Protein AF-T0R5F9-F1 (afdb_monomer_lite)

InterPro domains:
  IPR003877 SPRY domain [PF00622] (56-163)
  IPR013320 Concanavalin A-like lectin/glucanase domain superfamily [SSF49899] (39-164)
  IPR043136 B30.2/SPRY domain superfamily [G3DSA:2.60.120.920] (10-168)

Foldseek 3Di:
DDWPWDKDADDDDDDDDDDDDDDDDDDDDPDPPPPPPPPPQLWKFKDWDPDFAQKKKKKWFLQFQKWKEKDFPVQDDGGDGPPARAGWTDGRPPQWTDHPVDIWGFDHDGGMWIWMWGADPVQRWIFIAIPNHGGTDTDGPHDPPGGMIIMMMGRDNPTIMTMGGDDPPPDD

Secondary structure (DSSP, 8-state):
-----EE-------------------------------------EEEE-SS--SEEEEEEETTS-EEEEEEEGGG--TT--SS--SSEEEETTTTEEEESS-EEE-PPP-SEEEEEEEEETTTTEEEEEETTEE-SPPBPS---SS-EEEEEEE-SSS---EEEEPPP----

Radius of gyration: 21.07 Å; chains: 1; bounding box: 33×53×76 Å

Sequence (172 aa):
MVDYVVELVLAASDKAYTTTMVKPHKKKAPLLLKKRSRTHSQRWSSVLSTTPSPFFSVRVLAHHHVDIGFTTRAKFEPNKGHELHPGFFFGCERGYSYSEHEKKPFPKQRGKLVVTASFNHAAREISFEVNGQMLISPFCLVPTDAPLYPIVRLGEREASVEMTGGHWCEDV

Structure (mmCIF, N/CA/C/O backbone):
data_AF-T0R5F9-F1
#
_entry.id   AF-T0R5F9-F1
#
loop_
_atom_site.group_PDB
_atom_site.id
_atom_site.type_symbol
_atom_site.label_atom_id
_atom_site.label_alt_id
_atom_site.label_comp_id
_atom_site.label_asym_id
_atom_site.label_entity_id
_atom_site.label_seq_id
_atom_site.pdbx_PDB_ins_code
_atom_site.Cartn_x
_atom_site.Cartn_y
_atom_site.Cartn_z
_atom_site.occupancy
_atom_site.B_iso_or_equiv
_atom_site.auth_seq_id
_atom_site.auth_comp_id
_atom_site.auth_asym_id
_atom_site.auth_atom_id
_atom_site.pdbx_PDB_model_num
ATOM 1 N N . MET A 1 1 ? -16.973 -5.605 -14.743 1.00 29.64 1 MET A N 1
ATOM 2 C CA . MET A 1 1 ? -16.629 -5.048 -13.420 1.00 29.64 1 MET A CA 1
ATOM 3 C C . MET A 1 1 ? -16.710 -6.205 -12.440 1.00 29.64 1 MET A C 1
ATOM 5 O O . MET A 1 1 ? -17.803 -6.707 -12.224 1.00 29.64 1 MET A O 1
ATOM 9 N N . VAL A 1 2 ? -15.570 -6.743 -12.008 1.00 26.09 2 VAL A N 1
ATOM 10 C CA . VAL A 1 2 ? -15.528 -7.840 -11.032 1.00 26.09 2 VAL A CA 1
ATOM 11 C C . VAL A 1 2 ? -14.734 -7.317 -9.848 1.00 26.09 2 VAL A C 1
ATOM 13 O O . VAL A 1 2 ? -13.511 -7.241 -9.910 1.00 26.09 2 VAL A O 1
ATOM 16 N N . ASP A 1 3 ? -15.442 -6.897 -8.806 1.00 28.06 3 ASP A N 1
ATOM 17 C CA . ASP A 1 3 ? -14.828 -6.523 -7.540 1.00 28.06 3 ASP A CA 1
ATOM 18 C C . ASP A 1 3 ? -14.348 -7.803 -6.856 1.00 28.06 3 ASP A C 1
ATOM 20 O O . ASP A 1 3 ? -15.142 -8.605 -6.361 1.00 28.06 3 ASP A O 1
ATOM 24 N N . TYR A 1 4 ? -13.038 -8.036 -6.850 1.00 32.66 4 TYR A N 1
ATOM 25 C CA . TYR A 1 4 ? -12.461 -9.075 -6.006 1.00 32.66 4 TYR A CA 1
ATOM 26 C C . TYR A 1 4 ? -12.341 -8.522 -4.589 1.00 32.66 4 TYR A C 1
ATOM 28 O O . TYR A 1 4 ? -11.331 -7.923 -4.228 1.00 32.66 4 TYR A O 1
ATOM 36 N N . VAL A 1 5 ? -13.382 -8.723 -3.783 1.00 32.38 5 VAL A N 1
ATOM 37 C CA . VAL A 1 5 ? -13.302 -8.527 -2.334 1.00 32.38 5 VAL A CA 1
ATOM 38 C C . VAL A 1 5 ? -12.511 -9.701 -1.766 1.00 32.38 5 VAL A C 1
ATOM 40 O O . VAL A 1 5 ? -13.027 -10.808 -1.621 1.00 32.38 5 VAL A O 1
ATOM 43 N N . VAL A 1 6 ? -11.229 -9.481 -1.480 1.00 38.50 6 VAL A N 1
ATOM 44 C CA . VAL A 1 6 ? -10.433 -10.447 -0.717 1.00 38.50 6 VAL A CA 1
ATOM 45 C C . VAL A 1 6 ? -10.618 -10.126 0.761 1.00 38.50 6 VAL A C 1
ATOM 47 O O . VAL A 1 6 ? -9.938 -9.254 1.300 1.00 38.50 6 VAL A O 1
ATOM 50 N N . GLU A 1 7 ? -11.556 -10.816 1.410 1.00 35.00 7 GLU A N 1
ATOM 51 C CA . GLU A 1 7 ? -11.688 -10.789 2.866 1.00 35.00 7 GLU A CA 1
ATOM 52 C C . GLU A 1 7 ? -10.645 -11.736 3.471 1.00 35.00 7 GLU A C 1
ATOM 54 O O . GLU A 1 7 ? -10.682 -12.955 3.285 1.00 35.00 7 GLU A O 1
ATOM 59 N N . LEU A 1 8 ? -9.666 -11.164 4.167 1.00 44.53 8 LEU A N 1
ATOM 60 C CA . LEU A 1 8 ? -8.604 -11.913 4.824 1.00 44.53 8 LEU A CA 1
ATOM 61 C C . LEU A 1 8 ? -8.892 -12.042 6.313 1.00 44.53 8 LEU A C 1
ATOM 63 O O . LEU A 1 8 ? -8.675 -11.111 7.082 1.00 44.53 8 LEU A O 1
ATOM 67 N N . VAL A 1 9 ? -9.355 -13.229 6.706 1.00 38.06 9 VAL A N 1
ATOM 68 C CA . VAL A 1 9 ? -9.567 -13.617 8.103 1.00 38.06 9 VAL A CA 1
ATOM 69 C C . VAL A 1 9 ? -8.530 -14.670 8.484 1.00 38.06 9 VAL A C 1
ATOM 71 O O . VAL A 1 9 ? -8.460 -15.742 7.881 1.00 38.06 9 VAL A O 1
ATOM 74 N N . LEU A 1 10 ? -7.714 -14.392 9.503 1.00 40.12 10 LEU A N 1
ATOM 75 C CA . LEU A 1 10 ? -6.784 -15.381 10.049 1.00 40.12 10 LEU A CA 1
ATOM 76 C C . LEU A 1 10 ? -7.548 -16.428 10.874 1.00 40.12 10 LEU A C 1
ATOM 78 O O . LEU A 1 10 ? -7.937 -16.176 12.012 1.00 40.12 10 LEU A O 1
ATOM 82 N N . ALA A 1 11 ? -7.720 -17.636 10.330 1.00 31.42 11 ALA A N 1
ATOM 83 C CA . ALA A 1 11 ? -8.222 -18.785 11.083 1.00 31.42 11 ALA A CA 1
ATOM 84 C C . ALA A 1 11 ? -7.069 -19.531 11.783 1.00 31.42 11 ALA A C 1
ATOM 86 O O . ALA A 1 11 ? -6.104 -19.967 11.153 1.00 31.42 11 ALA A O 1
ATOM 87 N N . ALA A 1 12 ? -7.168 -19.702 13.104 1.00 34.22 12 ALA A N 1
ATOM 88 C CA . ALA A 1 12 ? -6.216 -20.486 13.885 1.00 34.22 12 ALA A CA 1
ATOM 89 C C . ALA A 1 12 ? -6.365 -21.991 13.586 1.00 34.22 12 ALA A C 1
ATOM 91 O O . ALA A 1 12 ? -7.401 -22.591 13.861 1.00 34.22 12 ALA A O 1
ATOM 92 N N . SER A 1 13 ? -5.308 -22.616 13.062 1.00 31.89 13 SER A N 1
ATOM 93 C CA . SER A 1 13 ? -5.198 -24.074 12.969 1.00 31.89 13 SER A CA 1
ATOM 94 C C . SER A 1 13 ? -4.750 -24.649 14.317 1.00 31.89 13 SER A C 1
ATOM 96 O O . SER A 1 13 ? -3.555 -24.667 14.606 1.00 31.89 13 SER A O 1
ATOM 98 N N . ASP A 1 14 ? -5.694 -25.146 15.118 1.00 36.97 14 ASP A N 1
ATOM 99 C CA . ASP A 1 14 ? -5.433 -25.958 16.314 1.00 36.97 14 ASP A CA 1
ATOM 100 C C . ASP A 1 14 ? -6.043 -27.357 16.122 1.00 36.97 14 ASP A C 1
ATOM 102 O O . ASP A 1 14 ? -7.236 -27.567 16.338 1.00 36.97 14 ASP A O 1
ATOM 106 N N . LYS A 1 15 ? -5.225 -28.337 15.715 1.00 35.41 15 LYS A N 1
ATOM 107 C CA . LYS A 1 15 ? -5.521 -29.767 15.906 1.00 35.41 15 LYS A CA 1
ATOM 108 C C . LYS A 1 15 ? -4.242 -30.572 16.133 1.00 35.41 15 LYS A C 1
ATOM 110 O O . LYS A 1 15 ? -3.511 -30.847 15.189 1.00 35.41 15 LYS A O 1
ATOM 115 N N . ALA A 1 16 ? -4.055 -31.034 17.369 1.00 26.98 16 ALA A N 1
ATOM 116 C CA . ALA A 1 16 ? -3.582 -32.386 17.669 1.00 26.98 16 ALA A CA 1
ATOM 117 C C . ALA A 1 16 ? -3.993 -32.783 19.104 1.00 26.98 16 ALA A C 1
ATOM 119 O O . ALA A 1 16 ? -3.619 -32.138 20.080 1.00 26.98 16 ALA A O 1
ATOM 120 N N . TYR A 1 17 ? -4.795 -33.848 19.181 1.00 26.59 17 TYR A N 1
ATOM 121 C CA . TYR A 1 17 ? -5.192 -34.633 20.360 1.00 26.59 17 TYR A CA 1
ATOM 122 C C . TYR A 1 17 ? -3.937 -35.238 21.057 1.00 26.59 17 TYR A C 1
ATOM 124 O O . TYR A 1 17 ? -2.897 -35.354 20.420 1.00 26.59 17 TYR A O 1
ATOM 132 N N . THR A 1 18 ? -3.886 -35.670 22.329 1.00 23.92 18 THR A N 1
ATOM 133 C CA . THR A 1 18 ? -4.673 -36.739 22.984 1.00 23.92 18 THR A CA 1
ATOM 134 C C . THR A 1 18 ? -4.367 -36.792 24.499 1.00 23.92 18 THR A C 1
ATOM 136 O O . THR A 1 18 ? -3.264 -36.478 24.939 1.00 23.92 18 THR A O 1
ATOM 139 N N . THR A 1 19 ? -5.363 -37.231 25.272 1.00 35.53 19 THR A N 1
ATOM 140 C CA . THR A 1 19 ? -5.438 -37.464 26.728 1.00 35.53 19 THR A CA 1
ATOM 141 C C . THR A 1 19 ? -4.584 -38.629 27.258 1.00 35.53 19 THR A C 1
ATOM 143 O O . THR A 1 19 ? -4.579 -39.705 26.667 1.00 35.53 19 THR A O 1
ATOM 146 N N . THR A 1 20 ? -4.026 -38.501 28.473 1.00 24.75 20 THR A N 1
ATOM 147 C CA . THR A 1 20 ? -4.086 -39.580 29.492 1.00 24.75 20 THR A CA 1
ATOM 148 C C . THR A 1 20 ? -3.978 -39.021 30.918 1.00 24.75 20 THR A C 1
ATOM 150 O O . THR A 1 20 ? -3.127 -38.187 31.214 1.00 24.75 20 THR A O 1
ATOM 153 N N . MET A 1 21 ? -4.887 -39.460 31.795 1.00 30.98 21 MET A N 1
ATOM 154 C CA . MET A 1 21 ? -4.989 -39.080 33.210 1.00 30.98 21 MET A CA 1
ATOM 155 C C . MET A 1 21 ? -4.128 -39.973 34.109 1.00 30.98 21 MET A C 1
ATOM 157 O O . MET A 1 21 ? -4.181 -41.183 33.928 1.00 30.98 21 MET A O 1
ATOM 161 N N . VAL A 1 22 ? -3.510 -39.416 35.165 1.00 26.58 22 VAL A N 1
ATOM 162 C CA . VAL A 1 22 ? -3.302 -40.103 36.463 1.00 26.58 22 VAL A CA 1
ATOM 163 C C . VAL A 1 22 ? -3.314 -39.076 37.618 1.00 26.58 22 VAL A C 1
ATOM 165 O O . VAL A 1 22 ? -2.624 -38.060 37.574 1.00 26.58 22 VAL A O 1
ATOM 168 N N . LYS A 1 23 ? -4.092 -39.349 38.670 1.00 30.44 23 LYS A N 1
ATOM 169 C CA . LYS A 1 23 ? -4.021 -38.784 40.043 1.00 30.44 23 LYS A CA 1
ATOM 170 C C . LYS A 1 23 ? -3.787 -39.974 41.007 1.00 30.44 23 LYS A C 1
ATOM 172 O O . LYS A 1 23 ? -4.092 -41.084 40.573 1.00 30.44 23 LYS A O 1
ATOM 177 N N . PRO A 1 24 ? -3.435 -39.820 42.308 1.00 44.94 24 PRO A N 1
ATOM 178 C CA . PRO A 1 24 ? -3.026 -38.640 43.095 1.00 44.94 24 PRO A CA 1
ATOM 179 C C . PRO A 1 24 ? -1.802 -38.897 44.040 1.00 44.94 24 PRO A C 1
ATOM 181 O O . PRO A 1 24 ? -1.224 -39.973 44.054 1.00 44.94 24 PRO A O 1
ATOM 184 N N . HIS A 1 25 ? -1.520 -37.907 44.910 1.00 27.36 25 HIS A N 1
ATOM 185 C CA . HIS A 1 25 ? -0.924 -37.963 46.269 1.00 27.36 25 HIS A CA 1
ATOM 186 C C . HIS A 1 25 ? 0.520 -37.465 46.550 1.00 27.36 25 HIS A C 1
ATOM 188 O O . HIS A 1 25 ? 1.512 -38.063 46.170 1.00 27.36 25 HIS A O 1
ATOM 194 N N . LYS A 1 26 ? 0.543 -36.468 47.462 1.00 31.17 26 LYS A N 1
ATOM 195 C CA . LYS A 1 26 ? 1.496 -36.177 48.563 1.00 31.17 26 LYS A CA 1
ATOM 196 C C . LYS A 1 26 ? 2.814 -35.415 48.274 1.00 31.17 26 LYS A C 1
ATOM 198 O O . LYS A 1 26 ? 3.792 -35.958 47.800 1.00 31.17 26 LYS A O 1
ATOM 203 N N . LYS A 1 27 ? 2.812 -34.182 48.814 1.00 32.44 27 LYS A N 1
ATOM 204 C CA . LYS A 1 27 ? 3.869 -33.425 49.532 1.00 32.44 27 LYS A CA 1
ATOM 205 C C . LYS A 1 27 ? 5.185 -33.033 48.812 1.00 32.44 27 LYS A C 1
ATOM 207 O O . LYS A 1 27 ? 6.081 -33.836 48.634 1.00 32.44 27 LYS A O 1
ATOM 212 N N . LYS A 1 28 ? 5.314 -31.700 48.677 1.00 35.97 28 LYS A N 1
ATOM 213 C CA . LYS A 1 28 ? 6.505 -30.823 48.799 1.00 35.97 28 LYS A CA 1
ATOM 214 C C . LYS A 1 28 ? 7.687 -31.007 47.828 1.00 35.97 28 LYS A C 1
ATOM 216 O O . LYS A 1 28 ? 8.629 -31.728 48.118 1.00 35.97 28 LYS A O 1
ATOM 221 N N . ALA A 1 29 ? 7.715 -30.135 46.820 1.00 30.33 29 ALA A N 1
ATOM 222 C CA . ALA A 1 29 ? 8.857 -29.285 46.452 1.00 30.33 29 ALA A CA 1
ATOM 223 C C . ALA A 1 29 ? 8.310 -28.126 45.590 1.00 30.33 29 ALA A C 1
ATOM 225 O O . ALA A 1 29 ? 7.520 -28.410 44.686 1.00 30.33 29 ALA A O 1
ATOM 226 N N . PRO A 1 30 ? 8.658 -26.840 45.802 1.00 29.78 30 PRO A N 1
ATOM 227 C CA . PRO A 1 30 ? 8.443 -25.852 44.757 1.00 29.78 30 PRO A CA 1
ATOM 228 C C . PRO A 1 30 ? 9.498 -26.120 43.680 1.00 29.78 30 PRO A C 1
ATOM 230 O O . PRO A 1 30 ? 10.604 -25.587 43.708 1.00 29.78 30 PRO A O 1
ATOM 233 N N . LEU A 1 31 ? 9.162 -27.014 42.749 1.00 28.98 31 LEU A N 1
ATOM 234 C CA . LEU A 1 31 ? 9.832 -27.088 41.460 1.00 28.98 31 LEU A CA 1
ATOM 235 C C . LEU A 1 31 ? 9.761 -25.691 40.855 1.00 28.98 31 LEU A C 1
ATOM 237 O O . LEU A 1 31 ? 8.668 -25.130 40.745 1.00 28.98 31 LEU A O 1
ATOM 241 N N .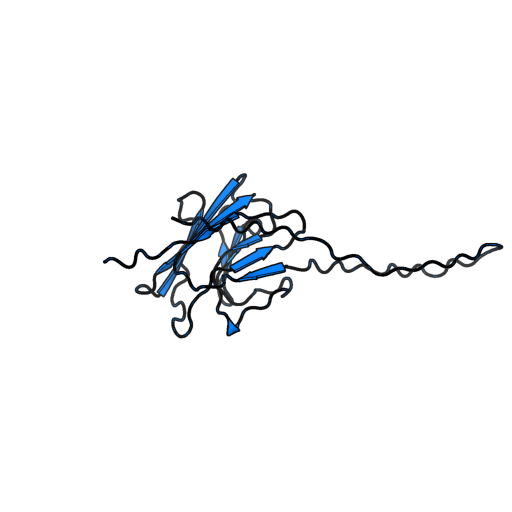 LEU A 1 32 ? 10.927 -25.137 40.506 1.00 31.20 32 LEU A N 1
ATOM 242 C CA . LEU A 1 32 ? 11.044 -23.931 39.702 1.00 31.20 32 LEU A CA 1
ATOM 243 C C . LEU A 1 32 ? 10.027 -24.021 38.565 1.00 31.20 32 LEU A C 1
ATOM 245 O O . LEU A 1 32 ? 10.227 -24.756 37.593 1.00 31.20 32 LEU A O 1
ATOM 249 N N . LEU A 1 33 ? 8.940 -23.257 38.676 1.00 30.86 33 LEU A N 1
ATOM 250 C CA . LEU A 1 33 ? 8.081 -22.996 37.544 1.00 30.86 33 LEU A CA 1
ATOM 251 C C . LEU A 1 33 ? 8.900 -22.080 36.645 1.00 30.86 33 LEU A C 1
ATOM 253 O O . LEU A 1 33 ? 8.851 -20.854 36.741 1.00 30.86 33 LEU A O 1
ATOM 257 N N . LYS A 1 34 ? 9.708 -22.706 35.791 1.00 31.50 34 LYS A N 1
ATOM 258 C CA . LYS A 1 34 ? 10.247 -22.089 34.595 1.00 31.50 34 LYS A CA 1
ATOM 259 C C . LYS A 1 34 ? 9.003 -21.627 33.849 1.00 31.50 34 LYS A C 1
ATOM 261 O O . LYS A 1 34 ? 8.339 -22.432 33.196 1.00 31.50 34 LYS A O 1
ATOM 266 N N . LYS A 1 35 ? 8.624 -20.355 34.031 1.00 32.62 35 LYS A N 1
ATOM 267 C CA . LYS A 1 35 ? 7.705 -19.671 33.130 1.00 32.62 35 LYS A CA 1
ATOM 268 C C . LYS A 1 35 ? 8.334 -19.895 31.767 1.00 32.62 35 LYS A C 1
ATOM 270 O O . LYS A 1 35 ? 9.316 -19.246 31.422 1.00 32.62 35 LYS A O 1
ATOM 275 N N . ARG A 1 36 ? 7.822 -20.872 31.017 1.00 35.69 36 ARG A N 1
ATOM 276 C CA . ARG A 1 36 ? 7.947 -20.833 29.574 1.00 35.69 36 ARG A CA 1
ATOM 277 C C . ARG A 1 36 ? 7.295 -19.509 29.242 1.00 35.69 36 ARG A C 1
ATOM 279 O O . ARG A 1 36 ? 6.075 -19.382 29.344 1.00 35.69 36 ARG A O 1
ATOM 286 N N . SER A 1 37 ? 8.116 -18.504 28.953 1.00 35.25 37 SER A N 1
ATOM 287 C CA . SER A 1 37 ? 7.660 -17.431 28.106 1.00 35.25 37 SER A CA 1
ATOM 288 C C . SER A 1 37 ? 7.112 -18.161 26.890 1.00 35.25 37 SER A C 1
ATOM 290 O O . SER A 1 37 ? 7.842 -18.741 26.088 1.00 35.25 37 SER A O 1
ATOM 292 N N . ARG A 1 38 ? 5.784 -18.233 26.790 1.00 39.34 38 ARG A N 1
ATOM 293 C CA . ARG A 1 38 ? 5.178 -18.244 25.475 1.00 39.34 38 ARG A CA 1
ATOM 294 C C . ARG A 1 38 ? 5.593 -16.898 24.919 1.00 39.34 38 ARG A C 1
ATOM 296 O O . ARG A 1 38 ? 4.904 -15.903 25.115 1.00 39.34 38 ARG A O 1
ATOM 303 N N . THR A 1 39 ? 6.777 -16.852 24.318 1.00 40.16 39 THR A N 1
ATOM 304 C CA . THR A 1 39 ? 7.062 -15.901 23.269 1.00 40.16 39 THR A CA 1
ATOM 305 C C . THR A 1 39 ? 6.013 -16.217 22.214 1.00 40.16 39 THR A C 1
ATOM 307 O O . THR A 1 39 ? 6.214 -17.017 21.308 1.00 40.16 39 THR A O 1
ATOM 310 N N . HIS A 1 40 ? 4.820 -15.647 22.390 1.00 44.41 40 HIS A N 1
ATOM 311 C CA . HIS A 1 40 ? 3.996 -15.278 21.265 1.00 44.41 40 HIS A CA 1
ATOM 312 C C . HIS A 1 40 ? 4.890 -14.317 20.491 1.00 44.41 40 HIS A C 1
ATOM 314 O O . HIS A 1 40 ? 4.860 -13.113 20.726 1.00 44.41 40 HIS A O 1
ATOM 320 N N . SER A 1 41 ? 5.778 -14.854 19.647 1.00 50.41 41 SER A N 1
ATOM 321 C CA . SER A 1 41 ? 6.258 -14.064 18.535 1.00 50.41 41 SER A CA 1
ATOM 322 C C . SER A 1 41 ? 4.975 -13.616 17.860 1.00 50.41 41 SER A C 1
ATOM 324 O O . SER A 1 41 ? 4.133 -14.444 17.505 1.00 50.41 41 SER A O 1
ATOM 326 N N . GLN A 1 42 ? 4.732 -12.310 17.867 1.00 55.56 42 GLN A N 1
ATOM 327 C CA . GLN A 1 42 ? 3.638 -11.718 17.121 1.00 55.56 42 GLN A CA 1
ATOM 328 C C . GLN A 1 42 ? 3.923 -12.106 15.664 1.00 55.56 42 GLN A C 1
ATOM 330 O O . GLN A 1 42 ? 4.822 -11.584 15.005 1.00 55.56 42 GLN A O 1
ATOM 335 N N . ARG A 1 43 ? 3.278 -13.189 15.224 1.00 74.81 43 ARG A N 1
ATOM 336 C CA . ARG A 1 43 ? 3.497 -13.766 13.906 1.00 74.81 43 ARG A CA 1
ATOM 337 C C . ARG A 1 43 ? 2.735 -12.888 12.941 1.00 74.81 43 ARG A C 1
ATOM 339 O O . ARG A 1 43 ? 1.511 -12.945 12.893 1.00 74.81 43 ARG A O 1
ATOM 346 N N . TRP A 1 44 ? 3.479 -12.069 12.215 1.00 87.25 44 TRP A N 1
ATOM 347 C CA . TRP A 1 44 ? 2.946 -11.379 11.059 1.00 87.25 44 TRP A CA 1
ATOM 348 C C . TRP A 1 44 ? 2.492 -12.408 10.034 1.00 87.25 44 TRP A C 1
ATOM 350 O O . TRP A 1 44 ? 3.186 -13.397 9.804 1.00 87.25 44 TRP A O 1
ATOM 360 N N . SER A 1 45 ? 1.344 -12.153 9.426 1.00 88.88 45 SER A N 1
ATOM 361 C CA . SER A 1 45 ? 0.845 -12.893 8.271 1.00 88.88 45 SER A CA 1
ATOM 362 C C . SER A 1 45 ? 0.756 -11.928 7.103 1.00 88.88 45 SER A C 1
ATOM 364 O O . SER A 1 45 ? 0.193 -10.847 7.243 1.00 88.88 45 SER A O 1
ATOM 366 N N . SER A 1 46 ? 1.342 -12.282 5.968 1.00 91.56 46 SER A N 1
ATOM 367 C CA . SER A 1 46 ? 1.432 -11.401 4.805 1.00 91.56 46 SER A CA 1
ATOM 368 C C . SER A 1 46 ? 0.750 -12.038 3.607 1.00 91.56 46 SER A C 1
ATOM 370 O O . SER A 1 46 ? 0.911 -13.235 3.365 1.00 91.56 46 SER A O 1
ATOM 372 N N . VAL A 1 47 ? 0.024 -11.234 2.837 1.00 91.44 47 VAL A N 1
ATOM 373 C CA . VAL A 1 47 ? -0.620 -11.662 1.595 1.00 91.44 47 VAL A CA 1
ATOM 374 C C . VAL A 1 47 ? -0.170 -10.788 0.450 1.00 91.44 47 VAL A C 1
ATOM 376 O O . VAL A 1 47 ? -0.227 -9.565 0.533 1.00 91.44 47 VAL A O 1
ATOM 379 N N . LEU A 1 48 ? 0.261 -11.451 -0.616 1.00 93.94 48 LEU A N 1
ATOM 380 C CA . LEU A 1 48 ? 0.660 -10.846 -1.872 1.00 93.94 48 LEU A CA 1
ATOM 381 C C . LEU A 1 48 ? -0.473 -10.998 -2.888 1.00 93.94 48 LEU A C 1
ATOM 383 O O . LEU A 1 48 ? -1.063 -12.074 -2.997 1.00 93.94 48 LEU A O 1
ATOM 387 N N . SER A 1 49 ? -0.732 -9.953 -3.667 1.00 92.69 49 SER A N 1
ATOM 388 C CA . SER A 1 49 ? -1.593 -10.056 -4.845 1.00 92.69 49 SER A CA 1
ATOM 389 C C . SER A 1 49 ? -1.056 -11.096 -5.836 1.00 92.69 49 SER A C 1
ATOM 391 O O . SER A 1 49 ? 0.155 -11.284 -5.992 1.00 92.69 49 SER A O 1
ATOM 393 N N . THR A 1 50 ? -1.962 -11.759 -6.552 1.00 89.62 50 THR A N 1
ATOM 394 C CA . THR A 1 50 ? -1.614 -12.703 -7.622 1.00 89.62 50 THR A CA 1
ATOM 395 C C . THR A 1 50 ? -1.076 -11.992 -8.864 1.00 89.62 50 THR A C 1
ATOM 397 O O . THR A 1 50 ? -0.224 -12.552 -9.560 1.00 89.62 50 THR A O 1
ATOM 400 N N . THR A 1 51 ? -1.516 -10.755 -9.107 1.00 89.88 51 THR A N 1
ATOM 401 C CA . THR A 1 51 ? -1.123 -9.908 -10.239 1.00 89.88 51 THR A CA 1
ATOM 402 C C . THR A 1 51 ? -0.409 -8.636 -9.770 1.00 89.88 51 THR A C 1
ATOM 404 O O . THR A 1 51 ? -0.715 -8.115 -8.688 1.00 89.88 51 THR A O 1
ATOM 407 N N . PRO A 1 52 ? 0.561 -8.127 -10.553 1.00 93.38 52 PRO A N 1
ATOM 408 C CA . PRO A 1 52 ? 1.145 -6.823 -10.288 1.00 93.38 52 PRO A CA 1
ATOM 409 C C . PRO A 1 52 ? 0.102 -5.731 -10.534 1.00 93.38 52 PRO A C 1
ATOM 411 O O . PRO A 1 52 ? -0.771 -5.876 -11.389 1.00 93.38 52 PRO A O 1
ATOM 414 N N . SER A 1 53 ? 0.203 -4.634 -9.792 1.00 92.88 53 SER A N 1
ATOM 415 C CA . SER A 1 53 ? -0.659 -3.470 -9.989 1.00 92.88 53 SER A CA 1
ATOM 416 C C . SER A 1 53 ? 0.096 -2.200 -9.612 1.00 92.88 53 SER A C 1
ATOM 418 O O . SER A 1 53 ? 0.783 -2.208 -8.590 1.00 92.88 53 SER A O 1
ATOM 420 N N . PRO A 1 54 ? -0.025 -1.109 -10.384 1.00 93.56 54 PRO A N 1
ATOM 421 C CA . PRO A 1 54 ? 0.539 0.178 -10.003 1.00 93.56 54 PRO A CA 1
ATOM 422 C C . PRO A 1 54 ? -0.306 0.898 -8.953 1.00 93.56 54 PRO A C 1
ATOM 424 O O . PRO A 1 54 ? 0.196 1.822 -8.333 1.00 93.56 54 PRO A O 1
ATOM 427 N N . PHE A 1 55 ? -1.566 0.518 -8.729 1.00 94.56 55 PHE A N 1
ATOM 428 C CA . PHE A 1 55 ? -2.383 1.135 -7.686 1.00 94.56 55 PHE A CA 1
ATOM 429 C C . PHE A 1 55 ? -3.367 0.156 -7.054 1.00 94.56 55 PHE A C 1
ATOM 431 O O . PHE A 1 55 ? -3.842 -0.795 -7.684 1.00 94.56 55 PHE A O 1
ATOM 438 N N . PHE A 1 56 ? -3.664 0.381 -5.781 1.00 95.88 56 PHE A N 1
ATOM 439 C CA . PHE A 1 56 ? -4.693 -0.344 -5.048 1.00 95.88 56 PHE A CA 1
ATOM 440 C C . PHE A 1 56 ? -5.102 0.442 -3.804 1.00 95.88 56 PHE A C 1
ATOM 442 O O . PHE A 1 56 ? -4.347 1.284 -3.308 1.00 95.88 56 PHE A O 1
ATOM 449 N N . SER A 1 57 ? -6.285 0.135 -3.282 1.00 96.50 57 SER A N 1
ATOM 450 C CA . SER A 1 57 ? -6.792 0.738 -2.054 1.00 96.50 57 SER A CA 1
ATOM 451 C C . SER A 1 57 ? -7.132 -0.328 -1.024 1.00 96.50 57 SER A C 1
ATOM 453 O O . SER A 1 57 ? -7.650 -1.395 -1.358 1.00 96.50 57 SER A O 1
ATOM 455 N N . VAL A 1 58 ? -6.867 -0.024 0.243 1.00 96.69 58 VAL A N 1
ATOM 456 C CA . VAL A 1 58 ? -7.155 -0.902 1.377 1.00 96.69 58 VAL A CA 1
ATOM 457 C C . VAL A 1 58 ? -7.992 -0.157 2.404 1.00 96.69 58 VAL A C 1
ATOM 459 O O . VAL A 1 58 ? -7.618 0.928 2.855 1.00 96.69 58 VAL A O 1
ATOM 462 N N . ARG A 1 59 ? -9.114 -0.754 2.804 1.00 97.00 59 ARG A N 1
ATOM 463 C CA . ARG A 1 59 ? -9.924 -0.291 3.933 1.00 97.00 59 ARG A CA 1
ATOM 464 C C . ARG A 1 59 ? -9.489 -1.012 5.201 1.00 97.00 59 ARG A C 1
ATOM 466 O O . ARG A 1 59 ? -9.377 -2.236 5.210 1.00 97.00 59 ARG A O 1
ATOM 473 N N . VAL A 1 60 ? -9.241 -0.251 6.263 1.00 95.75 60 VAL A N 1
ATOM 474 C CA . VAL A 1 60 ? -8.689 -0.755 7.532 1.00 95.75 60 VAL A CA 1
ATOM 475 C C . VAL A 1 60 ? -9.062 0.169 8.696 1.00 95.75 60 VAL A C 1
ATOM 477 O O . VAL A 1 60 ? -9.382 1.340 8.491 1.00 95.75 60 VAL A O 1
ATOM 480 N N . LEU A 1 61 ? -9.022 -0.324 9.936 1.00 95.56 61 LEU A N 1
ATOM 481 C CA . LEU A 1 61 ? -9.105 0.536 11.123 1.00 95.56 61 LEU A CA 1
ATOM 482 C C . LEU A 1 61 ? -7.710 1.015 11.533 1.00 95.56 61 LEU A C 1
ATOM 484 O O . LEU A 1 61 ? -6.776 0.229 11.628 1.00 95.56 61 LEU A O 1
ATOM 488 N N . ALA A 1 62 ? -7.579 2.305 11.842 1.00 94.00 62 ALA A N 1
ATOM 489 C CA . ALA A 1 62 ? -6.295 2.955 12.117 1.00 94.00 62 ALA A CA 1
ATOM 490 C C . ALA A 1 62 ? -5.502 2.356 13.290 1.00 94.00 62 ALA A C 1
ATOM 492 O O . ALA A 1 62 ? -4.284 2.490 13.338 1.00 94.00 62 ALA A O 1
ATOM 493 N N . HIS A 1 63 ? -6.189 1.731 14.250 1.00 92.00 63 HIS A N 1
ATOM 494 C CA . HIS A 1 63 ? -5.551 1.112 15.411 1.00 92.00 63 HIS A CA 1
ATOM 495 C C . HIS A 1 63 ? -5.010 -0.290 15.118 1.00 92.00 63 HIS A C 1
ATOM 497 O O . HIS A 1 63 ? -4.286 -0.824 15.953 1.00 92.00 63 HIS A O 1
ATOM 503 N N . HIS A 1 64 ? -5.358 -0.882 13.969 1.00 92.50 64 HIS A N 1
ATOM 504 C CA . HIS A 1 64 ? -4.894 -2.217 13.646 1.00 92.50 64 HIS A CA 1
ATOM 505 C C . HIS A 1 64 ? -3.411 -2.225 13.277 1.00 92.50 64 HIS A C 1
ATOM 507 O O . HIS A 1 64 ? -2.909 -1.347 12.564 1.00 92.50 64 HIS A O 1
ATOM 513 N N . HIS A 1 65 ? -2.710 -3.263 13.728 1.00 92.50 65 HIS A N 1
ATOM 514 C CA . HIS A 1 65 ? -1.319 -3.523 13.360 1.00 92.50 65 HIS A CA 1
ATOM 515 C C . HIS A 1 65 ? -1.243 -4.065 11.926 1.00 92.50 65 HIS A C 1
ATOM 517 O O . HIS A 1 65 ? -1.112 -5.268 11.710 1.00 92.50 65 HIS A O 1
ATOM 523 N N . VAL A 1 66 ? -1.345 -3.170 10.942 1.00 93.81 66 VAL A N 1
ATOM 524 C CA . VAL A 1 66 ? -1.340 -3.500 9.512 1.00 93.81 66 VAL A CA 1
ATOM 525 C C . VAL A 1 66 ? -0.295 -2.669 8.771 1.00 93.81 66 VAL A C 1
ATOM 527 O O . VAL A 1 66 ? -0.217 -1.454 8.966 1.00 93.81 66 VAL A O 1
ATOM 530 N N . ASP A 1 67 ? 0.472 -3.325 7.899 1.00 95.50 67 ASP A N 1
ATOM 531 C CA . ASP A 1 67 ? 1.339 -2.668 6.919 1.00 95.50 67 ASP A CA 1
ATOM 532 C C . ASP A 1 67 ? 0.772 -2.884 5.503 1.00 95.50 67 ASP A C 1
ATOM 534 O O . ASP A 1 67 ? 0.459 -4.014 5.121 1.00 95.50 67 ASP A O 1
ATOM 538 N N . ILE A 1 68 ? 0.653 -1.813 4.717 1.00 96.44 68 ILE A N 1
ATOM 539 C CA . ILE A 1 68 ? 0.065 -1.807 3.365 1.00 96.44 68 ILE A CA 1
ATOM 540 C C . ILE A 1 68 ? 1.101 -1.288 2.380 1.00 96.44 68 ILE A C 1
ATOM 542 O O . ILE A 1 68 ? 1.664 -0.222 2.613 1.00 96.44 68 ILE A O 1
ATOM 546 N N . GLY A 1 69 ? 1.333 -1.967 1.259 1.00 96.94 69 GLY A N 1
ATOM 547 C CA . GLY A 1 69 ? 2.127 -1.364 0.190 1.00 96.94 69 GLY A CA 1
ATOM 548 C C . GLY A 1 69 ? 2.580 -2.326 -0.892 1.00 96.94 69 GLY A C 1
ATOM 549 O O . GLY A 1 69 ? 1.797 -3.149 -1.357 1.00 96.94 69 GLY A O 1
ATOM 550 N N . PHE A 1 70 ? 3.832 -2.196 -1.320 1.00 97.19 70 PHE A N 1
ATOM 551 C CA . PHE A 1 70 ? 4.376 -2.922 -2.465 1.00 97.19 70 PHE A CA 1
ATOM 552 C C . PHE A 1 70 ? 5.617 -3.729 -2.099 1.00 97.19 70 PHE A C 1
ATOM 554 O O . PHE A 1 70 ? 6.477 -3.282 -1.337 1.00 97.19 70 PHE A O 1
ATOM 561 N N . THR A 1 71 ? 5.751 -4.900 -2.714 1.00 96.12 71 THR A N 1
ATOM 562 C CA . THR A 1 71 ? 6.999 -5.672 -2.737 1.00 96.12 71 THR A CA 1
ATOM 563 C C . THR A 1 71 ? 7.156 -6.388 -4.079 1.00 96.12 71 THR A C 1
ATOM 565 O O . THR A 1 71 ? 6.287 -6.303 -4.948 1.00 96.12 71 THR A O 1
ATOM 568 N N . THR A 1 72 ? 8.265 -7.097 -4.270 1.00 95.38 72 THR A N 1
ATOM 569 C CA . THR A 1 72 ? 8.469 -7.964 -5.434 1.00 95.38 72 THR A CA 1
ATOM 570 C C . THR A 1 72 ? 8.198 -9.415 -5.056 1.00 95.38 72 THR A C 1
ATOM 572 O O . THR A 1 72 ? 8.396 -9.824 -3.911 1.00 95.38 72 THR A O 1
ATOM 575 N N . ARG A 1 73 ? 7.800 -10.238 -6.032 1.00 92.81 73 ARG A N 1
ATOM 576 C CA . ARG A 1 73 ? 7.561 -11.672 -5.797 1.00 92.81 73 ARG A CA 1
ATOM 577 C C . ARG A 1 73 ? 8.794 -12.394 -5.239 1.00 92.81 73 ARG A C 1
ATOM 579 O O . ARG A 1 73 ? 8.648 -13.260 -4.387 1.00 92.81 73 ARG A O 1
ATOM 586 N N . ALA A 1 74 ? 9.992 -12.009 -5.680 1.00 92.94 74 ALA A N 1
ATOM 587 C CA . ALA A 1 74 ? 11.251 -12.595 -5.219 1.00 92.94 74 ALA A CA 1
ATOM 588 C C . ALA A 1 74 ? 11.580 -12.268 -3.751 1.00 92.94 74 ALA A C 1
ATOM 590 O O . ALA A 1 74 ? 12.302 -13.022 -3.108 1.00 92.94 74 ALA A O 1
ATOM 591 N N . LYS A 1 75 ? 11.062 -11.150 -3.224 1.00 91.62 75 LYS A N 1
ATOM 592 C CA . LYS A 1 75 ? 11.312 -10.682 -1.854 1.00 91.62 75 LYS A CA 1
ATOM 593 C C . LYS A 1 75 ? 10.156 -10.980 -0.888 1.00 91.62 75 LYS A C 1
ATOM 595 O O . LYS A 1 75 ? 10.220 -10.582 0.273 1.00 91.62 75 LYS A O 1
ATOM 600 N N . PHE A 1 76 ? 9.088 -11.628 -1.355 1.00 91.56 76 PHE A N 1
ATOM 601 C CA . PHE A 1 76 ? 7.912 -11.922 -0.540 1.00 91.56 76 PHE A CA 1
ATOM 602 C C . PHE A 1 76 ? 8.155 -13.089 0.423 1.00 91.56 76 PHE A C 1
ATOM 604 O O . PHE A 1 76 ? 8.490 -14.195 0.002 1.00 91.56 76 PHE A O 1
ATOM 611 N N . GLU A 1 77 ? 7.895 -12.858 1.711 1.00 87.38 77 GLU A N 1
ATOM 612 C CA . GLU A 1 77 ? 7.966 -13.871 2.762 1.00 87.38 77 GLU A CA 1
ATOM 613 C C . GLU A 1 77 ? 6.665 -13.851 3.597 1.00 87.38 77 GLU A C 1
ATOM 615 O O . GLU A 1 77 ? 6.442 -12.920 4.376 1.00 87.38 77 GLU A O 1
ATOM 620 N N . PRO A 1 78 ? 5.793 -14.876 3.506 1.00 80.44 78 PRO A N 1
ATOM 621 C CA . PRO A 1 78 ? 4.433 -14.819 4.056 1.00 80.44 78 PRO A CA 1
ATOM 622 C C . PRO A 1 78 ? 4.356 -14.669 5.583 1.00 80.44 78 PRO A C 1
ATOM 624 O O . PRO A 1 78 ? 3.324 -14.250 6.094 1.00 80.44 78 PRO A O 1
ATOM 627 N N . ASN A 1 79 ? 5.428 -14.977 6.323 1.00 80.75 79 ASN A N 1
ATOM 628 C CA . ASN A 1 79 ? 5.443 -14.945 7.792 1.00 80.75 79 ASN A CA 1
ATOM 629 C C . ASN A 1 79 ? 6.688 -14.258 8.379 1.00 80.75 79 ASN A C 1
ATOM 631 O O . ASN A 1 79 ? 7.110 -14.579 9.496 1.00 80.75 79 ASN A O 1
ATOM 635 N N . LYS A 1 80 ? 7.315 -13.339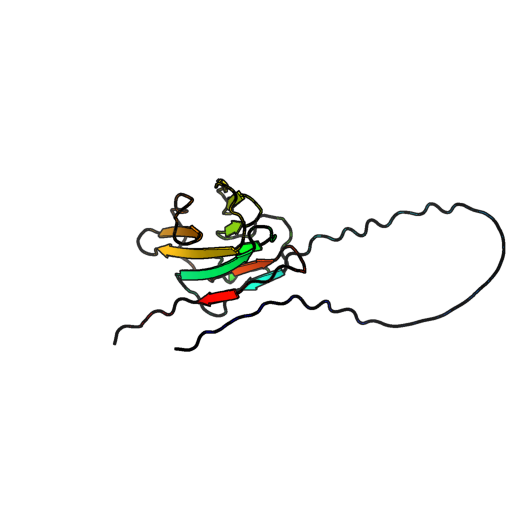 7.631 1.00 78.56 80 LYS A N 1
ATOM 636 C CA . LYS A 1 80 ? 8.473 -12.589 8.135 1.00 78.56 80 LYS A CA 1
ATOM 637 C C . LYS A 1 80 ? 8.063 -11.734 9.329 1.00 78.56 80 LYS A C 1
ATOM 639 O O . LYS A 1 80 ? 7.066 -11.018 9.250 1.00 78.56 80 LYS A O 1
ATOM 644 N N . GLY A 1 81 ? 8.830 -11.828 10.417 1.00 76.19 81 GLY A N 1
ATOM 645 C CA . GLY A 1 81 ? 8.537 -11.200 11.709 1.00 76.19 81 GLY A CA 1
ATOM 646 C C . GLY A 1 81 ? 8.588 -9.663 11.713 1.00 76.19 81 GLY A C 1
ATOM 647 O O . GLY A 1 81 ? 8.384 -9.000 10.702 1.00 76.19 81 GLY A O 1
ATOM 648 N N . HIS A 1 82 ? 8.863 -9.075 12.881 1.00 68.88 82 HIS A N 1
ATOM 649 C CA . HIS A 1 82 ? 8.833 -7.613 13.093 1.00 68.88 82 HIS A CA 1
ATOM 650 C C . HIS A 1 82 ? 9.896 -6.815 12.344 1.00 68.88 82 HIS A C 1
ATOM 652 O O . HIS A 1 82 ? 9.850 -5.583 12.367 1.00 68.88 82 HIS A O 1
ATOM 658 N N . GLU A 1 83 ? 10.858 -7.500 11.733 1.00 73.50 83 GLU A N 1
ATOM 659 C CA . GLU A 1 83 ? 11.868 -6.872 10.897 1.00 73.50 83 GLU A CA 1
ATOM 660 C C . GLU A 1 83 ? 11.207 -6.115 9.740 1.00 73.50 83 GLU A C 1
ATOM 662 O O . GLU A 1 83 ? 10.099 -6.446 9.299 1.00 73.50 83 GLU A O 1
ATOM 667 N N . LEU A 1 84 ? 11.885 -5.063 9.271 1.00 77.12 84 LEU A N 1
ATOM 668 C CA . LEU A 1 84 ? 11.433 -4.307 8.110 1.00 77.12 84 LEU A CA 1
ATOM 669 C C . LEU A 1 84 ? 11.356 -5.277 6.930 1.00 77.12 84 LEU A C 1
ATOM 671 O O . LEU A 1 84 ? 12.363 -5.836 6.497 1.00 77.12 84 LEU A O 1
ATOM 675 N N . HIS A 1 85 ? 10.137 -5.529 6.458 1.00 81.50 85 HIS A N 1
ATOM 676 C CA . HIS A 1 85 ? 9.944 -6.382 5.300 1.00 81.50 85 HIS A CA 1
ATOM 677 C C . HIS A 1 85 ? 10.480 -5.642 4.073 1.00 81.50 85 HIS A C 1
ATOM 679 O O . HIS A 1 85 ? 10.236 -4.439 3.950 1.00 81.50 85 HIS A O 1
ATOM 685 N N . PRO A 1 86 ? 11.191 -6.316 3.156 1.00 90.06 86 PRO A N 1
ATOM 686 C CA . PRO A 1 86 ? 11.628 -5.666 1.934 1.00 90.06 86 PRO A CA 1
ATOM 687 C C . PRO A 1 86 ? 10.422 -5.174 1.127 1.00 90.06 86 PRO A C 1
ATOM 689 O O . PRO A 1 86 ? 9.468 -5.928 0.898 1.00 90.06 86 PRO A O 1
ATOM 692 N N . GLY A 1 87 ? 10.463 -3.913 0.706 1.00 94.56 87 GLY A N 1
ATOM 693 C CA . GLY A 1 87 ? 9.365 -3.251 0.006 1.00 94.56 87 GLY A CA 1
ATOM 694 C C . GLY A 1 87 ? 9.160 -1.818 0.485 1.00 94.56 87 GLY A C 1
ATOM 695 O O . GLY A 1 87 ? 10.059 -1.219 1.074 1.00 94.56 87 GLY A O 1
ATOM 696 N N . PHE A 1 88 ? 7.969 -1.294 0.218 1.00 96.94 88 PHE A N 1
ATOM 697 C CA . PHE A 1 88 ? 7.539 0.056 0.570 1.00 96.94 88 PHE A CA 1
ATOM 698 C C . PHE A 1 88 ? 6.181 -0.050 1.242 1.00 96.94 88 PHE A C 1
ATOM 700 O O . PHE A 1 88 ? 5.263 -0.613 0.651 1.00 96.94 88 PHE A O 1
ATOM 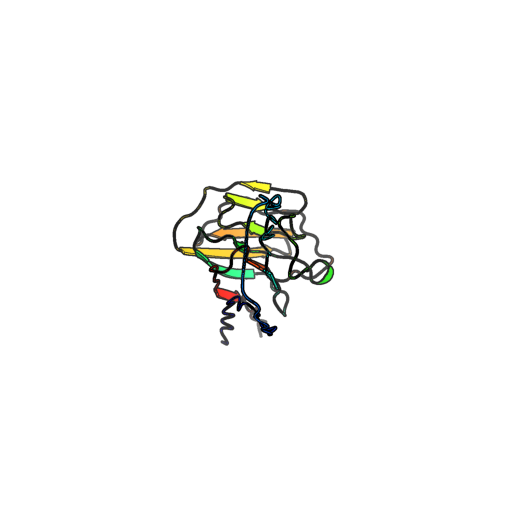707 N N . PHE A 1 89 ? 6.052 0.463 2.459 1.00 96.62 89 PHE A N 1
ATOM 708 C CA . PHE A 1 89 ? 4.904 0.194 3.314 1.00 96.62 89 PHE A CA 1
ATOM 709 C C . PHE A 1 89 ? 4.418 1.445 4.030 1.00 96.62 89 PHE A C 1
ATOM 711 O O . PHE A 1 89 ? 5.211 2.222 4.553 1.00 96.62 89 PHE A O 1
ATOM 718 N N . PHE A 1 90 ? 3.104 1.572 4.141 1.00 96.50 90 PHE A N 1
ATOM 719 C CA . PHE A 1 90 ? 2.403 2.431 5.078 1.00 96.50 90 PHE A CA 1
ATOM 720 C C . PHE A 1 90 ? 2.011 1.609 6.310 1.00 96.50 90 PHE A C 1
ATOM 722 O O . PHE A 1 90 ? 1.289 0.621 6.178 1.00 96.50 90 PHE A O 1
ATOM 729 N N . GLY A 1 91 ? 2.479 1.995 7.501 1.00 94.94 91 GLY A N 1
ATOM 730 C CA . GLY A 1 91 ? 2.138 1.311 8.753 1.00 94.94 91 GLY A CA 1
ATOM 731 C C . GLY A 1 91 ? 1.020 2.023 9.511 1.00 94.94 91 GLY A C 1
ATOM 732 O O . GLY A 1 91 ? 1.269 3.069 10.112 1.00 94.94 91 GLY A O 1
ATOM 733 N N . CYS A 1 92 ? -0.186 1.446 9.538 1.00 93.00 92 CYS A N 1
ATOM 734 C CA . CYS A 1 92 ? -1.401 2.096 10.052 1.00 93.00 92 CYS A CA 1
ATOM 735 C C . CYS A 1 92 ? -1.268 2.596 11.498 1.00 93.00 92 CYS A C 1
ATOM 737 O O . CYS A 1 92 ? -1.440 3.788 11.756 1.00 93.00 92 CYS A O 1
ATOM 739 N N . GLU A 1 93 ? -0.909 1.710 12.429 1.00 92.19 93 GLU A N 1
ATOM 740 C CA . GLU A 1 93 ? -0.721 2.070 13.842 1.00 92.19 93 GLU A CA 1
ATOM 741 C C . GLU A 1 93 ? 0.618 2.793 14.078 1.00 92.19 93 GLU A C 1
ATOM 743 O O . GLU A 1 93 ? 0.723 3.661 14.950 1.00 92.19 93 GLU A O 1
ATOM 748 N N . ARG A 1 94 ? 1.630 2.495 13.252 1.00 88.19 94 ARG A N 1
ATOM 749 C CA . ARG A 1 94 ? 3.028 2.904 13.460 1.00 88.19 94 ARG A CA 1
ATOM 750 C C . ARG A 1 94 ? 3.240 4.418 13.393 1.00 88.19 94 ARG A C 1
ATOM 752 O O . ARG A 1 94 ? 4.159 4.926 14.033 1.00 88.19 94 ARG A O 1
ATOM 759 N N . GLY A 1 95 ? 2.415 5.142 12.633 1.00 90.12 95 GLY A N 1
ATOM 760 C CA . GLY A 1 95 ? 2.589 6.585 12.416 1.00 90.12 95 GLY A CA 1
ATOM 761 C C . GLY A 1 95 ? 3.763 6.931 11.493 1.00 90.12 95 GLY A C 1
ATOM 762 O O . GLY A 1 95 ? 4.306 8.032 11.562 1.00 90.12 95 GLY A O 1
ATOM 763 N N . TYR A 1 96 ? 4.206 5.981 10.670 1.00 94.00 96 TYR A N 1
ATOM 764 C CA . TYR A 1 96 ? 5.199 6.216 9.629 1.00 94.00 96 TYR A CA 1
ATOM 765 C C . TYR A 1 96 ? 5.045 5.221 8.484 1.00 94.00 96 TYR A C 1
ATOM 767 O O . TYR A 1 96 ? 4.586 4.090 8.664 1.00 94.00 96 TYR A O 1
ATOM 775 N N . SER A 1 97 ? 5.478 5.653 7.306 1.00 95.69 97 SER A N 1
ATOM 776 C CA . SER A 1 97 ? 5.729 4.775 6.170 1.00 95.69 97 SER A CA 1
ATOM 777 C C . SER A 1 97 ? 7.207 4.432 6.116 1.00 95.69 97 SER A C 1
ATOM 779 O O . SER A 1 97 ? 8.039 5.177 6.636 1.00 95.69 97 SER A O 1
ATOM 781 N N . TYR A 1 98 ? 7.560 3.302 5.523 1.00 95.56 98 TYR A N 1
ATOM 782 C CA . TYR A 1 98 ? 8.936 2.842 5.493 1.00 95.56 98 TYR A CA 1
ATOM 783 C C . TYR A 1 98 ? 9.279 2.056 4.232 1.00 95.56 98 TYR A C 1
ATOM 785 O O . TYR A 1 98 ? 8.428 1.432 3.605 1.00 95.56 98 TYR A O 1
ATOM 793 N N . SER A 1 99 ? 10.566 2.059 3.920 1.00 94.06 99 SER A N 1
ATOM 794 C CA . SER A 1 99 ? 11.233 1.105 3.048 1.00 94.06 99 SER A CA 1
ATOM 795 C C . SER A 1 99 ? 12.400 0.463 3.804 1.00 94.06 99 SER A C 1
ATOM 797 O O . SER A 1 99 ? 12.577 0.678 5.007 1.00 94.06 99 SER A O 1
ATOM 799 N N . GLU A 1 100 ? 13.217 -0.324 3.110 1.00 87.75 100 GLU A N 1
ATOM 800 C CA . GLU A 1 100 ? 14.460 -0.872 3.666 1.00 87.75 100 GLU A CA 1
ATOM 801 C C . GLU A 1 100 ? 15.460 0.224 4.083 1.00 87.75 100 GLU A C 1
ATOM 803 O O . GLU A 1 100 ? 16.233 0.037 5.021 1.00 87.75 100 GLU A O 1
ATOM 808 N N . HIS A 1 101 ? 15.425 1.382 3.419 1.00 88.31 101 HIS A N 1
ATOM 809 C CA . HIS A 1 101 ? 16.436 2.435 3.572 1.00 88.31 101 HIS A CA 1
ATOM 810 C C . HIS A 1 101 ? 15.891 3.735 4.166 1.00 88.31 101 HIS A C 1
ATOM 812 O O . HIS A 1 101 ? 16.666 4.613 4.537 1.00 88.31 101 HIS A O 1
ATOM 818 N N . GLU A 1 102 ? 14.570 3.882 4.260 1.00 93.06 102 GLU A N 1
ATOM 819 C CA . GLU A 1 102 ? 13.944 5.154 4.604 1.00 93.06 102 GLU A CA 1
ATOM 820 C C . GLU A 1 102 ? 12.728 4.962 5.514 1.00 93.06 102 GLU A C 1
ATOM 822 O O . GLU A 1 102 ? 11.987 3.987 5.400 1.00 93.06 102 GLU A O 1
ATOM 827 N N . LYS A 1 103 ? 12.494 5.924 6.413 1.00 94.81 103 LYS A N 1
ATOM 828 C CA . LYS A 1 103 ? 11.264 6.037 7.207 1.00 94.81 103 LYS A CA 1
ATOM 829 C C . LYS A 1 103 ? 10.721 7.455 7.105 1.00 94.81 103 LYS A C 1
ATOM 831 O O . LYS A 1 103 ? 11.464 8.414 7.294 1.00 94.81 103 LYS A O 1
ATOM 836 N N . LYS A 1 104 ? 9.419 7.576 6.862 1.00 94.81 104 LYS A N 1
ATOM 837 C CA . LYS A 1 104 ? 8.702 8.841 6.677 1.00 94.81 104 LYS A CA 1
ATOM 838 C C . LYS A 1 104 ? 7.584 8.960 7.712 1.00 94.81 104 LYS A C 1
ATOM 840 O O . LYS A 1 104 ? 6.564 8.284 7.555 1.00 94.81 104 LYS A O 1
ATOM 845 N N . PRO A 1 105 ? 7.762 9.750 8.786 1.00 94.50 105 PRO A N 1
ATOM 846 C CA . PRO A 1 105 ? 6.731 9.921 9.803 1.00 94.50 105 PRO A CA 1
ATOM 847 C C . PRO A 1 105 ? 5.516 10.663 9.242 1.00 94.50 105 PRO A C 1
ATOM 849 O O . PRO A 1 105 ? 5.653 11.529 8.381 1.00 94.50 105 PRO A O 1
ATOM 852 N N . PHE A 1 106 ? 4.334 10.347 9.766 1.00 92.56 106 PHE A N 1
ATOM 853 C CA . PHE A 1 106 ? 3.090 11.048 9.458 1.00 92.56 106 PHE A CA 1
ATOM 854 C C . PHE A 1 106 ? 2.201 11.188 10.701 1.00 92.56 106 PHE A C 1
ATOM 856 O O . PHE A 1 106 ? 2.321 10.402 11.646 1.00 92.56 106 PHE A O 1
ATOM 863 N N . PRO A 1 107 ? 1.269 12.158 10.725 1.00 89.31 107 PRO A N 1
ATOM 864 C CA . PRO A 1 107 ? 0.309 12.282 11.817 1.00 89.31 107 PRO A CA 1
ATOM 865 C C . PRO A 1 107 ? -0.573 11.032 11.921 1.00 89.31 107 PRO A C 1
ATOM 867 O O . PRO A 1 107 ? -1.229 10.658 10.944 1.00 89.31 107 PRO A O 1
ATOM 870 N N . LYS A 1 108 ? -0.614 10.392 13.101 1.00 88.94 108 LYS A N 1
ATOM 871 C CA . LYS A 1 108 ? -1.451 9.203 13.326 1.00 88.94 108 LYS A CA 1
ATOM 872 C C . LYS A 1 108 ? -2.915 9.517 13.016 1.00 88.94 108 LYS A C 1
ATOM 874 O O . LYS A 1 108 ? -3.488 10.465 13.551 1.00 88.94 108 LYS A O 1
ATOM 879 N N . GLN A 1 109 ? -3.511 8.679 12.182 1.00 91.69 109 GLN A N 1
ATOM 880 C CA . GLN A 1 109 ? -4.914 8.780 11.804 1.00 91.69 109 GLN A CA 1
ATOM 881 C C . GLN A 1 109 ? -5.798 8.026 12.809 1.00 91.69 109 GLN A C 1
ATOM 883 O O . GLN A 1 109 ? -5.307 7.251 13.632 1.00 91.69 109 GLN A O 1
ATOM 888 N N . ARG A 1 110 ? -7.112 8.269 12.781 1.00 93.50 110 ARG A N 1
ATOM 889 C CA . ARG A 1 110 ? -8.088 7.619 13.672 1.00 93.50 110 ARG A CA 1
ATOM 890 C C . ARG A 1 110 ? -9.271 7.081 12.876 1.00 93.50 110 ARG A C 1
ATOM 892 O O . ARG A 1 110 ? -9.595 7.595 11.813 1.00 93.50 110 ARG A O 1
ATOM 899 N N . GLY A 1 111 ? -9.954 6.087 13.439 1.00 95.38 111 GLY A N 1
ATOM 900 C CA . GLY A 1 111 ? -11.170 5.528 12.850 1.00 95.38 111 GLY A CA 1
ATOM 901 C C . GLY A 1 111 ? -10.897 4.657 11.624 1.00 95.38 111 GLY A C 1
ATOM 90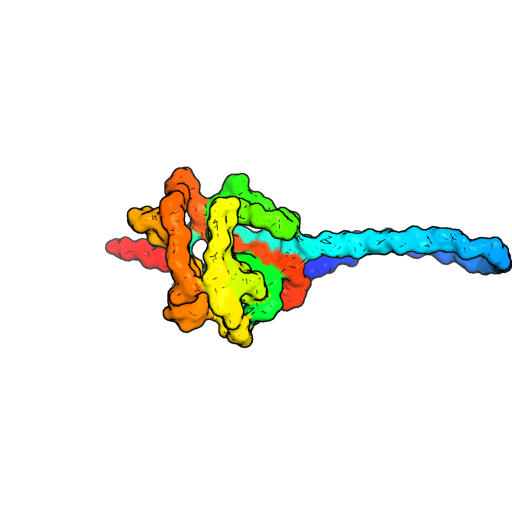2 O O . GLY A 1 111 ? -9.905 3.931 11.585 1.00 95.38 111 GLY A O 1
ATOM 903 N N . LYS A 1 112 ? -11.817 4.697 10.658 1.00 96.81 112 LYS A N 1
ATOM 904 C CA . LYS A 1 112 ? -11.709 3.967 9.391 1.00 96.81 112 LYS A CA 1
ATOM 905 C C . LYS A 1 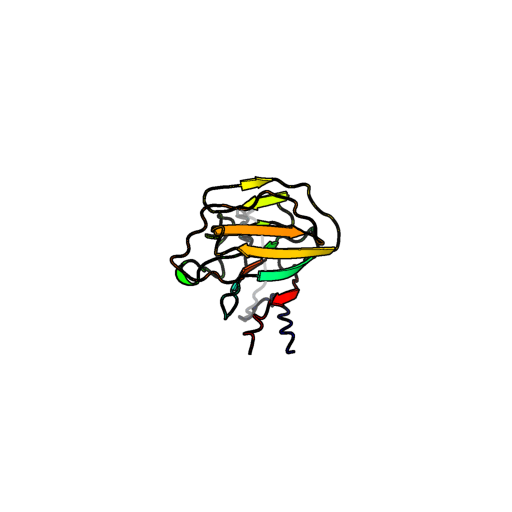112 ? -10.800 4.730 8.431 1.00 96.81 112 LYS A C 1
ATOM 907 O O . LYS A 1 112 ? -10.975 5.933 8.244 1.00 96.81 112 LYS A O 1
ATOM 912 N N . LEU A 1 113 ? -9.860 4.017 7.826 1.00 95.94 113 LEU A N 1
ATOM 913 C CA . LEU A 1 113 ? -8.937 4.530 6.826 1.00 95.94 113 LEU A CA 1
ATOM 914 C C . LEU A 1 113 ? -9.200 3.845 5.490 1.00 95.94 113 LEU A C 1
ATOM 916 O O . LEU A 1 113 ? -9.408 2.633 5.445 1.00 95.94 113 LEU A O 1
ATOM 920 N N . VAL A 1 114 ? -9.125 4.624 4.418 1.00 96.75 114 VAL A N 1
ATOM 921 C CA . VAL A 1 114 ? -8.910 4.141 3.056 1.00 96.75 114 VAL A CA 1
ATOM 922 C C . VAL A 1 114 ? -7.502 4.555 2.667 1.00 96.75 114 VAL A C 1
ATOM 924 O O . VAL A 1 114 ? -7.243 5.743 2.483 1.00 96.75 114 VAL A O 1
ATOM 927 N N . VAL A 1 115 ? -6.588 3.593 2.601 1.00 96.62 115 VAL A N 1
ATOM 928 C CA . VAL A 1 115 ? -5.203 3.828 2.189 1.00 96.62 115 VAL A CA 1
ATOM 929 C C . VAL A 1 115 ? -5.082 3.467 0.718 1.00 96.62 115 VAL A C 1
ATOM 931 O O . VAL A 1 115 ? -5.264 2.303 0.371 1.00 96.62 115 VAL A O 1
ATOM 934 N N . THR A 1 116 ? -4.773 4.439 -0.131 1.00 96.69 116 THR A N 1
ATOM 935 C CA . THR A 1 116 ? -4.465 4.216 -1.546 1.00 96.69 116 THR A CA 1
ATOM 936 C C . THR A 1 116 ? -2.960 4.267 -1.726 1.00 96.69 116 THR A C 1
ATOM 938 O O . THR A 1 116 ? -2.328 5.273 -1.410 1.00 96.69 116 THR A O 1
ATOM 941 N N . ALA A 1 117 ? -2.386 3.173 -2.211 1.00 97.06 117 ALA A N 1
ATOM 942 C CA . ALA A 1 117 ? -0.980 3.096 -2.564 1.00 97.06 117 ALA A CA 1
ATOM 943 C C . ALA A 1 117 ? -0.853 3.149 -4.086 1.00 97.06 117 ALA A C 1
ATOM 945 O O . ALA A 1 117 ? -1.524 2.388 -4.787 1.00 97.06 117 ALA A O 1
ATOM 946 N N . SER A 1 118 ? 0.022 4.023 -4.576 1.00 96.62 118 SER A N 1
ATOM 947 C CA . SER A 1 118 ? 0.210 4.272 -6.004 1.00 96.62 118 SER A CA 1
ATOM 948 C C . SER A 1 118 ? 1.687 4.232 -6.362 1.00 96.62 118 SER A C 1
ATOM 950 O O . SER A 1 118 ? 2.526 4.750 -5.630 1.00 96.62 118 SER A O 1
ATOM 952 N N . PHE A 1 119 ? 2.001 3.643 -7.507 1.00 96.56 119 PHE A N 1
ATOM 953 C CA . PHE A 1 119 ? 3.319 3.592 -8.108 1.00 96.56 119 PHE A CA 1
ATOM 954 C C . PHE A 1 119 ? 3.292 4.320 -9.452 1.00 96.56 119 PHE A C 1
ATOM 956 O O . PHE A 1 119 ? 2.687 3.861 -10.423 1.00 96.56 119 PHE A O 1
ATOM 963 N N . ASN A 1 120 ? 3.976 5.458 -9.515 1.00 95.06 120 ASN A N 1
ATOM 964 C CA . ASN A 1 120 ? 4.210 6.187 -10.750 1.00 95.06 120 ASN A CA 1
ATOM 965 C C . ASN A 1 120 ? 5.480 5.648 -11.417 1.00 95.06 120 ASN A C 1
ATOM 967 O O . ASN A 1 120 ? 6.596 5.951 -10.990 1.00 95.06 120 ASN A O 1
ATOM 971 N N . HIS A 1 121 ? 5.308 4.872 -12.489 1.00 93.06 121 HIS A N 1
ATOM 972 C CA . HIS A 1 121 ? 6.425 4.266 -13.214 1.00 93.06 121 HIS A CA 1
ATOM 973 C C . HIS A 1 121 ? 7.345 5.307 -13.874 1.00 93.06 121 HIS A C 1
ATOM 975 O O . HIS A 1 121 ? 8.561 5.131 -13.884 1.00 93.06 121 HIS A O 1
ATOM 981 N N . ALA A 1 122 ? 6.790 6.404 -14.402 1.00 94.00 122 ALA A N 1
ATOM 982 C CA . ALA A 1 122 ? 7.568 7.441 -15.081 1.00 94.00 122 ALA A CA 1
ATOM 983 C C . ALA A 1 122 ? 8.433 8.242 -14.096 1.00 94.00 122 ALA A C 1
ATOM 985 O O . ALA A 1 122 ? 9.612 8.473 -14.355 1.00 94.00 122 ALA A O 1
ATOM 986 N N . ALA A 1 123 ? 7.863 8.614 -12.946 1.00 95.06 123 ALA A N 1
ATOM 987 C CA . ALA A 1 123 ? 8.585 9.324 -11.889 1.00 95.06 123 ALA A CA 1
ATOM 988 C C . ALA A 1 123 ? 9.451 8.393 -11.021 1.00 95.06 123 ALA A C 1
ATOM 990 O O . ALA A 1 123 ? 10.336 8.859 -10.308 1.00 95.06 123 ALA A O 1
ATOM 991 N N . ARG A 1 124 ? 9.223 7.074 -11.098 1.00 96.56 124 ARG A N 1
ATOM 992 C CA . ARG A 1 124 ? 9.819 6.055 -10.219 1.00 96.56 124 ARG A CA 1
ATOM 993 C C . ARG A 1 124 ? 9.534 6.346 -8.747 1.00 96.56 124 ARG A C 1
ATOM 995 O O . ARG A 1 124 ? 10.439 6.350 -7.908 1.00 96.56 124 ARG A O 1
ATOM 1002 N N . GLU A 1 125 ? 8.257 6.578 -8.458 1.00 97.31 125 GLU A N 1
ATOM 1003 C CA . GLU A 1 125 ? 7.786 7.029 -7.151 1.00 97.31 125 GLU A CA 1
ATOM 1004 C C . GLU A 1 125 ? 6.651 6.170 -6.606 1.00 97.31 125 GLU A C 1
ATOM 1006 O O . GLU A 1 125 ? 5.717 5.845 -7.336 1.00 97.31 125 GLU A O 1
ATOM 1011 N N . ILE A 1 126 ? 6.702 5.852 -5.311 1.00 97.62 126 ILE A N 1
ATOM 1012 C CA . ILE A 1 126 ? 5.574 5.265 -4.576 1.00 97.62 126 ILE A CA 1
ATOM 1013 C C . ILE A 1 126 ? 5.006 6.294 -3.610 1.00 97.62 126 ILE A C 1
ATOM 1015 O O . ILE A 1 126 ? 5.729 6.832 -2.771 1.00 97.62 126 ILE A O 1
ATOM 1019 N N . SER A 1 127 ? 3.701 6.517 -3.677 1.00 97.06 127 SER A N 1
ATOM 1020 C CA . SER A 1 127 ? 2.968 7.421 -2.798 1.00 97.06 127 SER A CA 1
ATOM 1021 C C . SER A 1 127 ? 1.855 6.695 -2.046 1.00 97.06 127 SER A C 1
ATOM 1023 O O . SER A 1 127 ? 1.381 5.633 -2.457 1.00 97.06 127 SER A O 1
ATOM 1025 N N . PHE A 1 128 ? 1.463 7.276 -0.912 1.00 96.62 128 PHE A N 1
ATOM 1026 C CA . PHE A 1 128 ? 0.392 6.769 -0.066 1.00 96.62 128 PHE A CA 1
ATOM 1027 C C . PHE A 1 128 ? -0.554 7.909 0.296 1.00 96.62 128 PHE A C 1
ATOM 1029 O O . PHE A 1 128 ? -0.154 8.888 0.932 1.00 96.62 128 PHE A O 1
ATOM 1036 N N . GLU A 1 129 ? -1.817 7.747 -0.068 1.00 95.62 129 GLU A N 1
ATOM 1037 C CA . GLU A 1 129 ? -2.902 8.644 0.304 1.00 95.62 129 GLU A CA 1
ATOM 1038 C C . GLU A 1 129 ? -3.775 7.983 1.361 1.00 95.62 129 GLU A C 1
ATOM 1040 O O . GLU A 1 129 ? -4.079 6.795 1.274 1.00 95.62 129 GLU A O 1
ATOM 1045 N N . VAL A 1 130 ? -4.215 8.753 2.352 1.00 95.81 130 VAL A N 1
ATOM 1046 C CA . VAL A 1 130 ? -5.145 8.283 3.379 1.00 95.81 130 VAL A CA 1
ATOM 1047 C C . VAL A 1 130 ? -6.397 9.135 3.326 1.00 95.81 130 VAL A C 1
ATOM 1049 O O . VAL A 1 130 ? -6.326 10.350 3.481 1.00 95.81 130 VAL A O 1
ATOM 1052 N N . ASN A 1 131 ? -7.547 8.503 3.091 1.00 95.19 131 ASN A N 1
ATOM 1053 C CA . ASN A 1 131 ? -8.831 9.183 2.908 1.00 95.19 131 ASN A CA 1
ATOM 1054 C C . ASN A 1 131 ? -8.754 10.307 1.846 1.00 95.19 131 ASN A C 1
ATOM 1056 O O . ASN A 1 131 ? -9.335 11.375 2.023 1.00 95.19 131 ASN A O 1
ATOM 1060 N N . GLY A 1 132 ? -8.004 10.068 0.760 1.00 92.12 132 GLY A N 1
ATOM 1061 C CA . GLY A 1 132 ? -7.794 11.017 -0.343 1.00 92.12 132 GLY A CA 1
ATOM 1062 C C . GLY A 1 132 ? -6.785 12.137 -0.062 1.00 92.12 132 GLY A C 1
ATOM 1063 O O . GLY A 1 132 ? -6.674 13.066 -0.855 1.00 92.12 132 GLY A O 1
ATOM 1064 N N . GLN A 1 133 ? -6.061 12.087 1.062 1.00 93.00 133 GLN A N 1
ATOM 1065 C CA . GLN A 1 133 ? -5.036 13.073 1.404 1.00 93.00 133 GLN A CA 1
ATOM 1066 C C . GLN A 1 133 ? -3.638 12.464 1.359 1.00 93.00 133 GLN A C 1
ATOM 1068 O O . GLN A 1 133 ? -3.359 11.459 2.014 1.00 93.00 133 GLN A O 1
ATOM 1073 N N . MET A 1 134 ? -2.734 13.120 0.636 1.00 92.06 134 MET A N 1
ATOM 1074 C CA . MET A 1 134 ? -1.313 12.788 0.642 1.00 92.06 134 MET A CA 1
ATOM 1075 C C . MET A 1 134 ? -0.688 13.245 1.964 1.00 92.06 134 MET A C 1
ATOM 1077 O O . MET A 1 134 ? -0.559 14.443 2.213 1.00 92.06 134 MET A O 1
ATOM 1081 N N . LEU A 1 135 ? -0.312 12.300 2.828 1.00 81.94 135 LEU A N 1
ATOM 1082 C CA . LEU A 1 135 ? 0.229 12.619 4.160 1.00 81.94 135 LEU A CA 1
ATOM 1083 C C . LEU A 1 135 ? 1.760 12.657 4.211 1.00 81.94 135 LEU A C 1
ATOM 1085 O O . LEU A 1 135 ? 2.327 13.116 5.201 1.00 81.94 135 LEU A O 1
ATOM 1089 N N . ILE A 1 136 ? 2.429 12.145 3.179 1.00 86.94 136 ILE A N 1
ATOM 1090 C CA . ILE A 1 136 ? 3.885 11.986 3.126 1.00 86.94 136 ILE A CA 1
ATOM 1091 C C . ILE A 1 136 ? 4.418 12.282 1.730 1.00 86.94 136 ILE A C 1
ATOM 1093 O O . ILE A 1 136 ? 3.710 12.121 0.738 1.00 86.94 136 ILE A O 1
ATOM 1097 N N . SER A 1 137 ? 5.695 12.656 1.649 1.00 92.06 137 SER A N 1
ATOM 1098 C CA . SER A 1 137 ? 6.384 12.717 0.362 1.00 92.06 137 SER A CA 1
ATOM 1099 C C . SER A 1 137 ? 6.540 11.310 -0.242 1.00 92.06 137 SER A C 1
ATOM 1101 O O . SER A 1 137 ? 6.779 10.353 0.507 1.00 92.06 137 SER A O 1
ATOM 1103 N N . PRO A 1 138 ? 6.468 11.160 -1.576 1.00 96.12 138 PRO A N 1
ATOM 1104 C CA . PRO A 1 138 ? 6.642 9.868 -2.237 1.00 96.12 138 PRO A CA 1
ATOM 1105 C C . PRO A 1 138 ? 8.020 9.258 -1.972 1.00 96.12 138 PRO A C 1
ATOM 1107 O O . PRO A 1 138 ? 9.007 9.978 -1.833 1.00 96.12 138 PRO A O 1
ATOM 1110 N N . PHE A 1 139 ? 8.119 7.935 -1.883 1.00 96.75 139 PHE A N 1
ATOM 1111 C CA . PHE A 1 139 ? 9.401 7.233 -1.970 1.00 96.75 139 PHE A CA 1
ATOM 1112 C C . PHE A 1 139 ? 9.918 7.348 -3.400 1.00 96.75 139 PHE A C 1
ATOM 1114 O O . PHE A 1 139 ? 9.248 6.875 -4.312 1.00 96.75 139 PHE A O 1
ATOM 1121 N N . CYS A 1 140 ? 11.082 7.962 -3.593 1.00 96.00 140 CYS A N 1
ATOM 1122 C CA . CYS A 1 140 ? 11.676 8.171 -4.913 1.00 96.00 140 CYS A CA 1
ATOM 1123 C C . CYS A 1 140 ? 12.674 7.060 -5.265 1.00 96.00 140 CYS A C 1
ATOM 1125 O O . CYS A 1 140 ? 13.080 6.270 -4.411 1.00 96.00 140 CYS A O 1
ATOM 1127 N N . LEU A 1 141 ? 13.115 7.045 -6.527 1.00 93.56 141 LEU A N 1
ATOM 1128 C CA . LEU A 1 141 ? 14.135 6.120 -7.043 1.00 93.56 141 LEU A CA 1
ATOM 1129 C C . LEU A 1 141 ? 13.746 4.642 -6.903 1.00 93.56 141 LEU A C 1
ATOM 1131 O O . LEU A 1 141 ? 14.611 3.769 -6.804 1.00 93.56 141 LEU A O 1
ATOM 1135 N N . VAL A 1 142 ? 12.447 4.351 -6.948 1.00 94.06 142 VAL A N 1
ATOM 1136 C CA . VAL A 1 142 ? 11.928 2.985 -6.869 1.00 94.06 142 VAL A CA 1
ATOM 1137 C C . VAL A 1 142 ? 12.532 2.148 -8.013 1.00 94.06 142 VAL A C 1
ATOM 1139 O O . VAL A 1 142 ? 12.558 2.608 -9.166 1.00 94.06 142 VAL A O 1
ATOM 1142 N N . PRO A 1 143 ? 13.099 0.961 -7.724 1.00 91.88 143 PRO A N 1
ATOM 1143 C CA . PRO A 1 143 ? 13.616 0.065 -8.756 1.00 91.88 143 PRO A CA 1
ATOM 1144 C C . PRO A 1 143 ? 12.501 -0.435 -9.682 1.00 91.88 143 PRO A C 1
ATOM 1146 O O . PRO A 1 143 ? 11.397 -0.728 -9.229 1.00 91.88 143 PRO A O 1
ATOM 1149 N N . THR A 1 144 ? 12.798 -0.526 -10.978 1.00 91.12 144 THR A N 1
ATOM 1150 C CA . THR A 1 144 ? 11.861 -0.955 -12.035 1.00 91.12 144 THR A CA 1
ATOM 1151 C C . THR A 1 144 ? 12.309 -2.248 -12.719 1.00 91.12 144 THR A C 1
ATOM 1153 O O . THR A 1 144 ? 11.783 -2.617 -13.763 1.00 91.12 144 THR A O 1
ATOM 1156 N N . ASP A 1 145 ? 13.306 -2.927 -12.156 1.00 92.88 145 ASP A N 1
ATOM 1157 C CA . ASP A 1 145 ? 13.865 -4.189 -12.647 1.00 92.88 145 ASP A CA 1
ATOM 1158 C C . ASP A 1 145 ? 12.923 -5.380 -12.429 1.00 92.88 145 ASP A C 1
ATOM 1160 O O . ASP A 1 145 ? 13.033 -6.397 -13.113 1.00 92.88 145 ASP A O 1
ATOM 1164 N N . ALA A 1 146 ? 11.972 -5.249 -11.503 1.00 91.88 146 ALA A N 1
ATOM 1165 C CA . ALA A 1 146 ? 10.976 -6.265 -11.212 1.00 91.88 146 ALA A CA 1
ATOM 1166 C C . ALA A 1 146 ? 9.578 -5.651 -11.023 1.00 91.88 146 ALA A C 1
ATOM 1168 O O . ALA A 1 146 ? 9.449 -4.558 -10.468 1.00 91.88 146 ALA A O 1
ATOM 1169 N N . PRO A 1 147 ? 8.512 -6.369 -11.424 1.00 94.19 147 PRO A N 1
ATOM 1170 C CA . PRO A 1 147 ? 7.146 -5.917 -11.204 1.00 94.19 147 PRO A CA 1
ATOM 1171 C C . PRO A 1 147 ? 6.812 -5.841 -9.709 1.00 94.19 147 PRO A C 1
ATOM 1173 O O . PRO A 1 147 ? 7.144 -6.743 -8.929 1.00 94.19 147 PRO A O 1
ATOM 1176 N N . LEU A 1 148 ? 6.108 -4.773 -9.334 1.00 95.06 148 LEU A N 1
ATOM 1177 C CA . LEU A 1 148 ? 5.606 -4.555 -7.984 1.00 95.06 148 LEU A CA 1
ATOM 1178 C C . LEU A 1 148 ? 4.224 -5.176 -7.807 1.00 95.06 148 LEU A C 1
ATOM 1180 O O . LEU A 1 148 ? 3.334 -5.040 -8.647 1.00 95.06 148 LEU A O 1
ATOM 1184 N N . TYR A 1 149 ? 4.056 -5.846 -6.676 1.00 95.31 149 TYR A N 1
ATOM 1185 C CA . TYR A 1 149 ? 2.823 -6.503 -6.282 1.00 95.31 149 TYR A CA 1
ATOM 1186 C C . TYR A 1 149 ? 2.280 -5.837 -5.021 1.00 95.31 149 TYR A C 1
ATOM 1188 O O . TYR A 1 149 ? 3.047 -5.649 -4.066 1.00 95.31 149 TYR A O 1
ATOM 1196 N N . PRO A 1 150 ? 0.973 -5.524 -4.989 1.00 97.06 150 PRO A N 1
ATOM 1197 C CA . PRO A 1 150 ? 0.290 -5.171 -3.757 1.00 97.06 150 PRO A CA 1
ATOM 1198 C C . PRO A 1 150 ? 0.508 -6.233 -2.682 1.00 97.06 150 PRO A C 1
ATOM 1200 O O . PRO A 1 150 ? 0.427 -7.437 -2.950 1.00 97.06 150 PRO A O 1
ATOM 1203 N N . ILE A 1 151 ? 0.779 -5.781 -1.466 1.00 95.69 151 ILE A N 1
ATOM 1204 C CA . ILE A 1 151 ? 0.961 -6.615 -0.286 1.00 95.69 151 ILE A CA 1
ATOM 1205 C C . ILE A 1 151 ? 0.288 -5.965 0.918 1.00 95.69 151 ILE A C 1
ATOM 1207 O O . ILE A 1 151 ? 0.376 -4.753 1.130 1.00 95.69 151 ILE A O 1
ATOM 1211 N N . VAL A 1 152 ? -0.336 -6.803 1.742 1.00 95.44 152 VAL A N 1
ATOM 1212 C CA . VAL A 1 152 ? -0.793 -6.431 3.080 1.00 95.44 152 VAL A CA 1
ATOM 1213 C C . VAL A 1 152 ? -0.176 -7.376 4.101 1.00 95.44 152 VAL A C 1
ATOM 1215 O O . VAL A 1 152 ? -0.128 -8.588 3.886 1.00 95.44 152 VAL A O 1
ATOM 1218 N N . ARG A 1 153 ? 0.302 -6.826 5.217 1.00 94.12 153 ARG A N 1
ATOM 1219 C CA . ARG A 1 153 ? 0.827 -7.583 6.357 1.00 94.12 153 ARG A CA 1
ATOM 1220 C C . ARG A 1 153 ? -0.029 -7.303 7.585 1.00 94.12 153 ARG A C 1
ATOM 1222 O O . ARG A 1 153 ? -0.249 -6.147 7.925 1.00 94.12 153 ARG A O 1
ATOM 1229 N N . LEU A 1 154 ? -0.469 -8.358 8.258 1.00 92.62 154 LEU A N 1
ATOM 1230 C CA . LEU A 1 154 ? -1.309 -8.331 9.451 1.00 92.62 154 LEU A CA 1
ATOM 1231 C C . LEU A 1 154 ? -0.477 -8.783 10.655 1.00 92.62 154 LEU A C 1
ATOM 1233 O O . LEU A 1 154 ? 0.055 -9.893 10.660 1.00 92.62 154 LEU A O 1
ATOM 1237 N N . GLY A 1 155 ? -0.335 -7.918 11.655 1.00 90.19 155 GLY A N 1
ATOM 1238 C CA . GLY A 1 155 ? 0.458 -8.145 12.868 1.00 90.19 155 GLY A CA 1
ATOM 1239 C C . GLY A 1 155 ? -0.352 -8.622 14.077 1.00 90.19 155 GLY A C 1
ATOM 1240 O O . GLY A 1 155 ? 0.233 -8.942 15.112 1.00 90.19 155 GLY A O 1
ATOM 1241 N N . GLU A 1 156 ? -1.677 -8.688 13.960 1.00 87.00 156 GLU A N 1
ATOM 1242 C CA . GLU A 1 156 ? -2.596 -9.136 15.011 1.00 87.00 156 GLU A CA 1
ATOM 1243 C C . GLU A 1 156 ? -3.736 -9.983 14.432 1.00 87.00 156 GLU A C 1
ATOM 1245 O O . GLU A 1 156 ? -3.970 -9.984 13.224 1.00 87.00 156 GLU A O 1
ATOM 1250 N N . ARG A 1 157 ? -4.413 -10.755 15.288 1.00 81.50 157 ARG A N 1
ATOM 1251 C CA . ARG A 1 157 ? -5.378 -11.780 14.853 1.00 81.50 157 ARG A CA 1
ATOM 1252 C C . ARG A 1 157 ? -6.710 -11.190 14.419 1.00 81.50 157 ARG A C 1
ATOM 1254 O O . ARG A 1 157 ? -7.362 -11.743 13.544 1.00 81.50 157 ARG A O 1
ATOM 1261 N N . GLU A 1 158 ? -7.107 -10.104 15.061 1.00 85.44 158 GLU A N 1
ATOM 1262 C CA . GLU A 1 158 ? -8.395 -9.446 14.886 1.00 85.44 158 GLU A CA 1
ATOM 1263 C C . GLU A 1 158 ? -8.372 -8.416 13.747 1.00 85.44 158 GLU A C 1
ATOM 1265 O O . GLU A 1 158 ? -9.420 -7.881 13.385 1.00 85.44 158 GLU A O 1
ATOM 1270 N N . ALA A 1 159 ? -7.195 -8.138 13.172 1.00 87.69 159 ALA A N 1
ATOM 1271 C CA . ALA A 1 159 ? -7.073 -7.241 12.037 1.00 87.69 159 ALA A CA 1
ATOM 1272 C C . ALA A 1 159 ? -7.758 -7.845 10.810 1.00 87.69 159 ALA A C 1
ATOM 1274 O O . ALA A 1 159 ? -7.422 -8.940 10.358 1.00 87.69 159 ALA A O 1
ATOM 1275 N N . SER A 1 160 ? -8.689 -7.081 10.250 1.00 89.31 160 SER A N 1
ATOM 1276 C CA . SER A 1 160 ? -9.326 -7.357 8.968 1.00 89.31 160 SER A CA 1
ATOM 1277 C C . SER A 1 160 ? -9.095 -6.183 8.030 1.00 89.31 160 SER A C 1
ATOM 1279 O O . SER A 1 160 ? -9.004 -5.022 8.449 1.00 89.31 160 SER A O 1
ATOM 1281 N N . VAL A 1 161 ? -8.960 -6.506 6.751 1.00 92.75 161 VAL A N 1
ATOM 1282 C CA . VAL A 1 161 ? -8.767 -5.533 5.684 1.00 92.75 161 VAL A CA 1
ATOM 1283 C C . VAL A 1 161 ? -9.623 -5.919 4.494 1.00 92.75 161 VAL A C 1
ATOM 1285 O O . VAL A 1 161 ? -9.841 -7.100 4.230 1.00 92.75 161 VAL A O 1
ATOM 1288 N N . GLU A 1 162 ? -10.057 -4.912 3.753 1.00 93.88 162 GLU A N 1
ATOM 1289 C CA . GLU A 1 162 ? -10.669 -5.085 2.442 1.00 93.88 162 GLU A CA 1
ATOM 1290 C C . GLU A 1 162 ? -9.746 -4.433 1.418 1.00 93.88 162 GLU A C 1
ATOM 1292 O O . GLU A 1 162 ? -9.488 -3.230 1.493 1.00 93.88 162 GLU A O 1
ATOM 1297 N N . MET A 1 163 ? -9.217 -5.227 0.490 1.00 91.62 163 MET A N 1
ATOM 1298 C CA . MET A 1 163 ? -8.376 -4.732 -0.594 1.00 91.62 163 MET A CA 1
ATOM 1299 C C . MET A 1 163 ? -9.192 -4.641 -1.879 1.00 91.62 163 MET A C 1
ATOM 1301 O O . MET A 1 163 ? -9.871 -5.590 -2.257 1.00 91.62 163 MET A O 1
ATOM 1305 N N . THR A 1 164 ? -9.071 -3.509 -2.564 1.00 89.19 164 THR A N 1
ATOM 1306 C CA . THR A 1 164 ? -9.680 -3.251 -3.871 1.00 89.19 164 THR A CA 1
ATOM 1307 C C . THR A 1 164 ? -8.576 -2.928 -4.868 1.00 89.19 164 THR A C 1
ATOM 1309 O O . THR A 1 164 ? -7.709 -2.085 -4.614 1.00 89.19 164 THR A O 1
ATOM 1312 N N . GLY A 1 165 ? -8.555 -3.673 -5.970 1.00 77.12 165 GLY A N 1
ATOM 1313 C CA . GLY A 1 165 ? -7.562 -3.518 -7.024 1.00 77.12 165 GLY A CA 1
ATOM 1314 C C . GLY A 1 165 ? -7.942 -2.422 -8.010 1.00 77.12 165 GLY A C 1
ATOM 1315 O O . GLY A 1 165 ? -9.113 -2.218 -8.320 1.00 77.12 165 GLY A O 1
ATOM 1316 N N . GLY A 1 166 ? -6.923 -1.758 -8.540 1.00 60.25 166 GLY A N 1
ATOM 1317 C CA . GLY A 1 166 ? -7.033 -0.974 -9.752 1.00 60.25 166 GLY A CA 1
ATOM 1318 C C . GLY A 1 166 ? -6.942 -1.840 -10.995 1.00 60.25 166 GLY A C 1
ATOM 1319 O O . GLY A 1 166 ? -5.894 -2.434 -11.235 1.00 60.25 166 GLY A O 1
ATOM 1320 N N . HIS A 1 167 ? -7.999 -1.916 -11.802 1.00 48.22 167 HIS A N 1
ATOM 1321 C CA . HIS A 1 167 ? -7.844 -2.410 -13.167 1.00 48.22 167 HIS A CA 1
ATOM 1322 C C . HIS A 1 167 ? -7.177 -1.323 -14.011 1.00 48.22 167 HIS A C 1
ATOM 1324 O O . HIS A 1 167 ? -7.603 -0.168 -13.987 1.00 48.22 167 HIS A O 1
ATOM 1330 N N . TRP A 1 168 ? -6.171 -1.700 -14.801 1.00 44.72 168 TRP A N 1
ATOM 1331 C CA . TRP A 1 168 ? -5.949 -0.997 -16.056 1.00 44.72 168 TRP A CA 1
ATOM 1332 C C . TRP A 1 168 ? -7.215 -1.202 -16.892 1.00 44.72 168 TRP A C 1
ATOM 1334 O O . TRP A 1 168 ? -7.589 -2.344 -17.169 1.00 44.72 168 TRP A O 1
ATOM 1344 N N . CYS A 1 169 ? -7.886 -0.119 -17.279 1.00 35.06 169 CYS A N 1
ATOM 1345 C CA . CYS A 1 169 ? -8.530 -0.147 -18.582 1.00 35.06 169 CYS A CA 1
ATOM 1346 C C . CYS A 1 169 ? -7.373 -0.267 -19.574 1.00 35.06 169 CYS A C 1
ATOM 1348 O O . CYS A 1 169 ? -6.596 0.672 -19.729 1.00 35.06 169 CYS A O 1
ATOM 1350 N N . GLU A 1 170 ? -7.187 -1.444 -20.163 1.00 35.03 170 GLU A N 1
ATOM 1351 C CA . GLU A 1 170 ? -6.551 -1.486 -21.472 1.00 35.03 170 GLU A CA 1
ATOM 1352 C C . GLU A 1 170 ? -7.531 -0.751 -22.388 1.00 35.03 170 GLU A C 1
ATOM 1354 O O . GLU A 1 170 ? -8.615 -1.261 -22.678 1.00 35.03 170 GLU A O 1
ATOM 13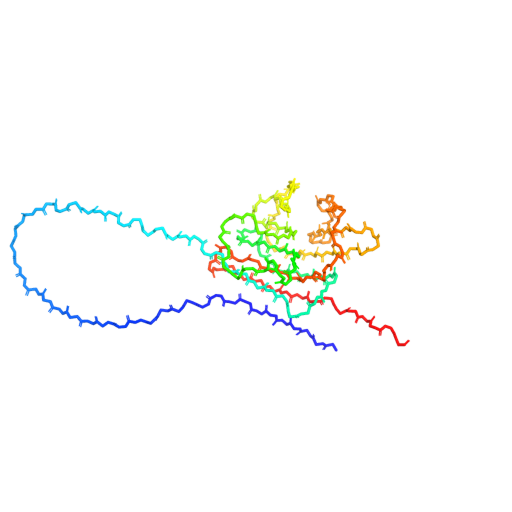59 N N . ASP A 1 171 ? -7.230 0.514 -22.690 1.00 34.88 171 ASP A N 1
ATOM 1360 C CA . ASP A 1 171 ? -7.989 1.259 -23.682 1.00 34.88 171 ASP A CA 1
ATOM 1361 C C . ASP A 1 171 ? -7.924 0.502 -25.018 1.00 34.88 171 ASP A C 1
ATOM 1363 O O . ASP A 1 171 ? -6.877 -0.015 -25.416 1.00 34.88 171 ASP A O 1
ATOM 1367 N N . VAL A 1 172 ? -9.110 0.414 -25.618 1.00 34.22 172 VAL A N 1
ATOM 1368 C CA . VAL A 1 172 ? -9.519 -0.312 -26.830 1.00 34.22 172 VAL A CA 1
ATOM 1369 C C . VAL A 1 172 ? -8.666 0.021 -28.051 1.00 34.22 172 VAL A C 1
ATOM 1371 O O . VAL A 1 172 ? -8.388 1.223 -28.265 1.00 34.22 172 VAL A O 1
#

Organism: Saprolegnia diclina (strain VS20) (NCBI:txid1156394)

pLDDT: mean 75.79, std 26.4, range [23.92, 97.62]